Protein AF-A0A3M4A0Q5-F1 (afdb_monomer_lite)

Sequence (66 aa):
MRQGLSEVSLEGGLDACVGRFERSVLEQLYAQYPSSRQLGKRLGVSHTTIANKLRDYQISKEAKTD

Secondary structure (DSSP, 8-state):
----STT----S-HHHHHHHHHHHHHHHHHHH---HHHHHHHHTS-HHHHHHHHHHTT--TT----

InterPro domains:
  IPR009057 Homedomain-like superfamily [SSF46689] (7-60)
  IPR030828 TyrR-like, helix-turn-helix domain [PF18024] (12-60)
  IPR030828 TyrR-like, helix-turn-helix domain [TIGR04381] (14-61)

pLDDT: mean 79.71, std 15.66, range [37.03, 94.44]

Foldseek 3Di:
DPPPPPPQPPPDDPVSSVLSVLLSVLLVVCLVPVALCVVCVVVVHDSVVSVVSCVVSVRDNPPDDD

Organism: NCBI:txid237306

Structure (mmCIF, N/CA/C/O backbone):
data_AF-A0A3M4A0Q5-F1
#
_entry.id   AF-A0A3M4A0Q5-F1
#
loop_
_atom_site.group_PDB
_atom_site.id
_atom_site.type_symbol
_atom_site.label_atom_id
_atom_site.label_alt_id
_atom_site.label_comp_id
_atom_site.label_asym_id
_atom_site.label_entity_id
_atom_site.label_seq_id
_atom_site.pdbx_PDB_ins_code
_atom_site.Cartn_x
_atom_site.Cartn_y
_atom_site.Cartn_z
_atom_site.occupancy
_atom_site.B_iso_or_equiv
_atom_site.auth_seq_id
_atom_site.auth_comp_id
_atom_site.auth_asym_id
_atom_site.auth_atom_id
_atom_site.pdbx_PDB_model_num
ATOM 1 N N . MET A 1 1 ? -9.537 18.842 -0.371 1.00 44.25 1 MET A N 1
ATOM 2 C CA . MET A 1 1 ? -10.078 18.185 -1.581 1.00 44.25 1 MET A CA 1
ATOM 3 C C . MET A 1 1 ? -9.746 16.702 -1.516 1.00 44.25 1 MET A C 1
ATOM 5 O O . MET A 1 1 ? -8.641 16.364 -1.120 1.00 44.25 1 MET A O 1
ATOM 9 N N . ARG A 1 2 ? -10.694 15.807 -1.815 1.00 47.94 2 ARG A N 1
ATOM 10 C CA . ARG A 1 2 ? -10.395 14.374 -1.964 1.00 47.94 2 ARG A CA 1
ATOM 11 C C . ARG A 1 2 ? -9.749 14.199 -3.341 1.00 47.94 2 ARG A C 1
ATOM 13 O O . ARG A 1 2 ? -10.484 14.214 -4.321 1.00 47.94 2 ARG A O 1
ATOM 20 N N . GLN A 1 3 ? -8.421 14.081 -3.422 1.00 49.09 3 GLN A N 1
ATOM 21 C CA . GLN A 1 3 ? -7.755 13.649 -4.657 1.00 49.09 3 GLN A CA 1
ATOM 22 C C . GLN A 1 3 ? -8.113 12.180 -4.900 1.00 49.09 3 GLN A C 1
ATOM 24 O O . GLN A 1 3 ? -7.458 11.256 -4.429 1.00 49.09 3 GLN A O 1
ATOM 29 N N . GLY A 1 4 ? -9.260 11.965 -5.535 1.00 48.53 4 GLY A N 1
ATOM 30 C CA . GLY A 1 4 ? -9.753 10.647 -5.882 1.00 48.53 4 GLY A CA 1
ATOM 31 C C . GLY A 1 4 ? -9.344 10.325 -7.303 1.00 48.53 4 GLY A C 1
ATOM 32 O O . GLY A 1 4 ? -10.020 10.787 -8.204 1.00 48.53 4 GLY A O 1
ATOM 33 N N . LEU A 1 5 ? -8.285 9.525 -7.475 1.00 56.00 5 LEU A N 1
ATOM 34 C CA . LEU A 1 5 ? -7.932 8.729 -8.670 1.00 56.00 5 LEU A CA 1
ATOM 35 C C . LEU A 1 5 ? -7.805 9.450 -10.035 1.00 56.00 5 LEU A C 1
ATOM 37 O O . LEU A 1 5 ? -7.264 8.863 -10.965 1.00 56.00 5 LEU A O 1
ATOM 41 N N . SER A 1 6 ? -8.257 10.693 -10.180 1.00 55.62 6 SER A N 1
ATOM 42 C CA . SER A 1 6 ? -8.359 11.427 -11.444 1.00 55.62 6 SER A CA 1
ATOM 43 C C . SER A 1 6 ? -7.040 12.045 -11.899 1.00 55.62 6 SER A C 1
ATOM 45 O O . SER A 1 6 ? -6.935 12.468 -13.042 1.00 55.62 6 SER A O 1
ATOM 47 N N . GLU A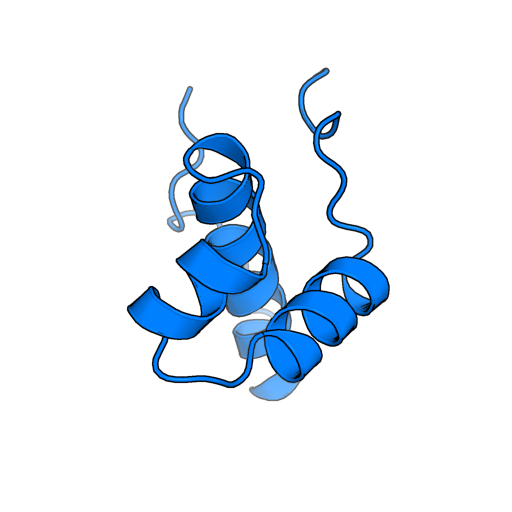 1 7 ? -6.039 12.090 -11.019 1.00 59.47 7 GLU A N 1
ATOM 48 C CA . GLU A 1 7 ? -4.743 12.734 -11.270 1.00 59.47 7 GLU A CA 1
ATOM 49 C C . GLU A 1 7 ? -3.588 11.728 -11.363 1.00 59.47 7 GLU A C 1
ATOM 51 O O . GLU A 1 7 ? -2.416 12.098 -11.336 1.00 59.47 7 GLU A O 1
ATOM 56 N N . VAL A 1 8 ? -3.900 10.430 -11.472 1.00 64.94 8 VAL A N 1
ATOM 57 C CA . VAL A 1 8 ? -2.868 9.410 -11.662 1.00 64.94 8 VAL A CA 1
ATOM 58 C C . VAL A 1 8 ? -2.278 9.596 -13.057 1.00 64.94 8 VAL A C 1
ATOM 60 O O . VAL A 1 8 ? -2.858 9.174 -14.054 1.00 64.94 8 VAL A O 1
ATOM 63 N N . SER A 1 9 ? -1.125 10.263 -13.122 1.00 68.88 9 SER A N 1
ATOM 64 C CA . SER A 1 9 ? -0.349 10.405 -14.351 1.00 68.88 9 SER A CA 1
ATOM 65 C C . SER A 1 9 ? -0.099 9.016 -14.950 1.00 68.88 9 SER A C 1
ATOM 67 O O . SER A 1 9 ? 0.467 8.143 -14.285 1.00 68.88 9 SER A O 1
ATOM 69 N N . LEU A 1 10 ? -0.537 8.826 -16.198 1.00 74.62 10 LEU A N 1
ATOM 70 C CA . LEU A 1 10 ? -0.392 7.589 -16.977 1.00 74.62 10 LEU A CA 1
ATOM 71 C C . LEU A 1 10 ? 0.970 7.504 -17.687 1.00 74.62 10 LEU A C 1
ATOM 73 O O . LEU A 1 10 ? 1.140 6.757 -18.646 1.00 74.62 10 LEU A O 1
ATOM 77 N N . GLU A 1 11 ? 1.938 8.306 -17.248 1.00 73.50 11 GLU A N 1
ATOM 78 C CA . GLU A 1 11 ? 3.271 8.311 -17.834 1.00 73.50 11 GLU A CA 1
ATOM 79 C C . GLU A 1 11 ? 4.107 7.121 -17.356 1.00 73.50 11 GLU A C 1
ATOM 81 O O . GLU A 1 11 ? 4.298 6.912 -16.152 1.00 73.50 11 GLU A O 1
ATOM 86 N N . GLY A 1 12 ? 4.661 6.386 -18.323 1.00 79.56 12 GLY A N 1
ATOM 87 C CA . GLY A 1 12 ? 5.501 5.210 -18.115 1.00 79.56 12 GLY A CA 1
ATOM 88 C C . GLY A 1 12 ? 4.844 3.908 -18.584 1.00 79.56 12 GLY A C 1
ATOM 89 O O . GLY A 1 12 ? 3.807 3.905 -19.241 1.00 79.56 12 GLY A O 1
ATOM 90 N N . GLY A 1 13 ? 5.486 2.779 -18.273 1.00 88.00 13 GLY A N 1
ATOM 91 C CA . GLY A 1 13 ? 4.962 1.449 -18.597 1.00 88.00 13 GLY A CA 1
ATOM 92 C C . GLY A 1 13 ? 3.747 1.055 -17.750 1.00 88.00 13 GLY A C 1
ATOM 93 O O . GLY A 1 13 ? 3.431 1.694 -16.744 1.00 88.00 13 GLY A O 1
ATOM 94 N N . LEU A 1 14 ? 3.096 -0.050 -18.130 1.00 85.56 14 LEU A N 1
ATOM 95 C CA . LEU A 1 14 ? 1.915 -0.584 -17.439 1.00 85.56 14 LEU A CA 1
ATOM 96 C C . LEU A 1 14 ? 2.154 -0.780 -15.934 1.00 85.56 14 LEU A C 1
ATOM 98 O O . LEU A 1 14 ? 1.306 -0.412 -15.129 1.00 85.56 14 LEU A O 1
ATOM 102 N N . ASP A 1 15 ? 3.327 -1.293 -15.562 1.00 85.94 15 ASP A N 1
ATOM 103 C CA . ASP A 1 15 ? 3.720 -1.510 -14.167 1.00 85.94 15 ASP A CA 1
ATOM 104 C C . ASP A 1 15 ? 3.745 -0.205 -13.353 1.00 85.94 15 ASP A C 1
ATOM 106 O O . ASP A 1 15 ? 3.197 -0.136 -12.255 1.00 85.94 15 ASP A O 1
ATOM 110 N N . ALA A 1 16 ? 4.272 0.876 -13.937 1.00 84.75 16 ALA A N 1
ATOM 111 C CA . ALA A 1 16 ? 4.316 2.183 -13.287 1.00 84.75 16 ALA A CA 1
ATOM 112 C C . ALA A 1 16 ? 2.909 2.771 -13.089 1.00 84.75 16 ALA A C 1
ATOM 114 O O . ALA A 1 16 ? 2.611 3.321 -12.026 1.00 84.75 16 ALA A O 1
ATOM 115 N N . CYS A 1 17 ? 2.031 2.629 -14.087 1.00 86.25 17 CYS A N 1
ATOM 116 C CA . CYS A 1 17 ? 0.639 3.069 -13.986 1.00 86.25 17 CYS A CA 1
ATOM 117 C C . CYS A 1 17 ? -0.120 2.282 -12.909 1.00 86.25 17 CYS A C 1
ATOM 119 O O . CYS A 1 17 ? -0.780 2.872 -12.050 1.00 86.25 17 CYS A O 1
ATOM 121 N N . VAL A 1 18 ? 0.011 0.952 -12.926 1.00 87.44 18 VAL A N 1
ATOM 122 C CA . VAL A 1 18 ? -0.636 0.059 -11.958 1.00 87.44 18 VAL A CA 1
ATOM 123 C C . VAL A 1 18 ? -0.113 0.329 -10.550 1.00 87.44 18 VAL A C 1
ATOM 125 O O . VAL A 1 18 ? -0.921 0.490 -9.644 1.00 87.44 18 VAL A O 1
ATOM 128 N N . GLY A 1 19 ? 1.198 0.483 -10.354 1.00 87.12 19 GLY A N 1
ATOM 129 C CA . GLY A 1 19 ? 1.784 0.751 -9.039 1.00 87.12 19 GLY A CA 1
ATOM 130 C C . GLY A 1 19 ? 1.280 2.050 -8.400 1.00 87.12 19 GLY A C 1
ATOM 131 O O . GLY A 1 19 ? 0.961 2.072 -7.211 1.00 87.12 19 GLY A O 1
ATOM 132 N N . ARG A 1 20 ? 1.127 3.129 -9.184 1.00 84.62 20 ARG A N 1
ATOM 133 C CA . ARG A 1 20 ? 0.540 4.393 -8.691 1.00 84.62 20 ARG A CA 1
ATOM 134 C C . ARG A 1 20 ? -0.931 4.227 -8.318 1.00 84.62 20 ARG A C 1
ATOM 136 O O . ARG A 1 20 ? -1.366 4.733 -7.283 1.00 84.62 20 ARG A O 1
ATOM 143 N N . PHE A 1 21 ? -1.689 3.512 -9.147 1.00 85.56 21 PHE A N 1
ATOM 144 C CA . PHE A 1 21 ? -3.095 3.235 -8.877 1.00 85.56 21 PHE A CA 1
ATOM 145 C C . PHE A 1 21 ? -3.267 2.374 -7.618 1.00 85.56 21 PHE A C 1
ATOM 147 O O . PHE A 1 21 ? -4.034 2.738 -6.727 1.00 85.56 21 PHE A O 1
ATOM 154 N N . GLU A 1 22 ? -2.511 1.280 -7.499 1.00 88.81 22 GLU A N 1
ATOM 155 C CA . GLU A 1 22 ? -2.513 0.406 -6.324 1.00 88.81 22 GLU A CA 1
ATOM 156 C C . GLU A 1 22 ? -2.170 1.182 -5.052 1.00 88.81 22 GLU A C 1
ATOM 158 O O . GLU A 1 22 ? -2.881 1.050 -4.053 1.00 88.81 22 GLU A O 1
ATOM 163 N N . ARG A 1 23 ? -1.144 2.042 -5.097 1.00 88.12 23 ARG A N 1
ATOM 164 C CA . ARG A 1 23 ? -0.785 2.919 -3.980 1.00 88.12 23 ARG A CA 1
ATOM 165 C C . ARG A 1 23 ? -1.947 3.822 -3.569 1.00 88.12 23 ARG A C 1
ATOM 167 O O . ARG A 1 23 ? -2.328 3.814 -2.402 1.00 88.12 23 ARG A O 1
ATOM 174 N N . SER A 1 24 ? -2.543 4.552 -4.514 1.00 85.81 24 SER A N 1
ATOM 175 C CA . SER A 1 24 ? -3.642 5.482 -4.217 1.00 85.81 24 SER A CA 1
ATOM 176 C C . SER A 1 24 ? -4.874 4.765 -3.649 1.00 85.81 24 SER A C 1
ATOM 178 O O . SER A 1 24 ? -5.506 5.242 -2.702 1.00 85.81 24 SER A O 1
ATOM 180 N N . VAL A 1 25 ? -5.206 3.586 -4.185 1.00 87.94 25 VAL A N 1
ATOM 181 C CA . VAL A 1 25 ? -6.300 2.749 -3.672 1.00 87.94 25 VAL A CA 1
ATOM 182 C C . VAL A 1 25 ? -6.009 2.294 -2.244 1.00 87.94 25 VAL A C 1
ATOM 184 O O . VAL A 1 25 ? -6.878 2.395 -1.373 1.00 87.94 25 VAL A O 1
ATOM 187 N N . LEU A 1 26 ? -4.791 1.818 -1.982 1.00 88.31 26 LEU A N 1
ATOM 188 C CA . LEU A 1 26 ? -4.386 1.367 -0.655 1.00 88.31 26 LEU A CA 1
ATOM 189 C C . LEU A 1 26 ? -4.367 2.512 0.359 1.00 88.31 26 LEU A C 1
ATOM 191 O O . LEU A 1 26 ? -4.875 2.320 1.459 1.00 88.31 26 LEU A O 1
ATOM 195 N N . GLU A 1 27 ? -3.875 3.699 0.002 1.00 87.69 27 GLU A N 1
ATOM 196 C CA . GLU A 1 27 ? -3.898 4.895 0.859 1.00 87.69 27 GLU A CA 1
ATOM 197 C C . GLU A 1 27 ? -5.333 5.273 1.259 1.00 87.69 27 GLU A C 1
ATOM 199 O O . GLU A 1 27 ? -5.643 5.423 2.445 1.00 87.69 27 GLU A O 1
ATOM 204 N N . GLN A 1 28 ? -6.247 5.354 0.287 1.00 84.94 28 GLN A N 1
ATOM 205 C CA . GLN A 1 28 ? -7.647 5.705 0.543 1.00 84.94 28 GLN A CA 1
ATOM 206 C C . GLN A 1 28 ? -8.378 4.661 1.390 1.00 84.94 28 GLN A C 1
ATOM 208 O O . GLN A 1 28 ? -9.180 5.004 2.268 1.00 84.94 28 GLN A O 1
ATOM 213 N N . LEU A 1 29 ? -8.134 3.378 1.122 1.00 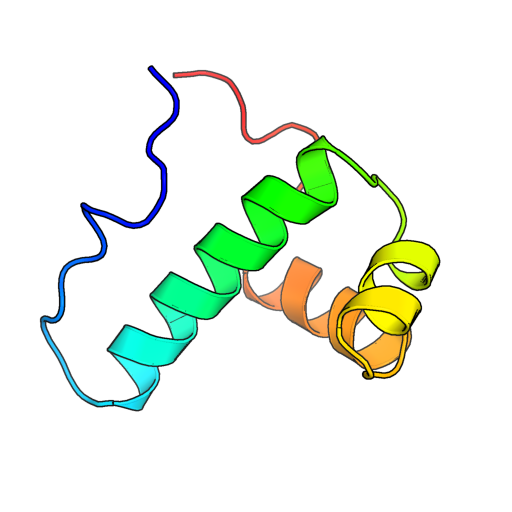87.19 29 LEU A N 1
ATOM 214 C CA . LEU A 1 29 ? -8.754 2.304 1.882 1.00 87.19 29 LEU A CA 1
ATOM 215 C C . LEU A 1 29 ? -8.147 2.187 3.282 1.00 87.19 29 LEU A C 1
ATOM 217 O O . LEU A 1 29 ? -8.896 1.963 4.228 1.00 87.19 29 LEU A O 1
ATOM 221 N N . TYR A 1 30 ? -6.839 2.382 3.446 1.00 87.56 30 TYR A N 1
ATOM 222 C CA . TYR A 1 30 ? -6.174 2.318 4.748 1.00 87.56 30 TYR A CA 1
ATOM 223 C C . TYR A 1 30 ? -6.581 3.473 5.668 1.00 87.56 30 TYR A C 1
ATOM 225 O O . TYR A 1 30 ? -6.767 3.264 6.867 1.00 87.56 30 TYR A O 1
ATOM 233 N N . ALA A 1 31 ? -6.831 4.663 5.109 1.00 85.50 31 ALA A N 1
ATOM 234 C CA . ALA A 1 31 ? -7.383 5.793 5.856 1.00 85.50 31 ALA A CA 1
ATOM 235 C C . ALA A 1 31 ? -8.774 5.495 6.454 1.00 85.50 31 ALA A C 1
ATOM 237 O O . ALA A 1 31 ? -9.099 5.978 7.537 1.00 85.50 31 ALA A O 1
ATOM 238 N N . GLN A 1 32 ? -9.597 4.698 5.763 1.00 84.75 32 GLN A N 1
ATOM 239 C CA . GLN A 1 32 ? -10.931 4.300 6.236 1.00 84.75 32 GLN A CA 1
ATOM 240 C C . GLN A 1 32 ? -10.913 3.010 7.070 1.00 84.75 32 GLN A C 1
ATOM 242 O O . GLN A 1 32 ? -11.743 2.836 7.960 1.00 84.75 32 GLN A O 1
ATOM 247 N N . TYR A 1 33 ? -9.968 2.111 6.795 1.00 86.31 33 TYR A N 1
ATOM 248 C CA . TYR A 1 33 ? -9.839 0.793 7.410 1.00 86.31 33 TYR A CA 1
ATOM 249 C C . TYR A 1 33 ? -8.368 0.552 7.769 1.00 86.31 33 TYR A C 1
ATOM 251 O O . TYR A 1 33 ? -7.642 -0.066 6.984 1.00 86.31 33 TYR A O 1
ATOM 259 N N . PRO A 1 34 ? -7.906 1.002 8.954 1.00 84.38 34 PRO A N 1
ATOM 260 C CA . PRO A 1 34 ? -6.505 0.908 9.369 1.00 84.38 34 PRO A CA 1
ATOM 261 C C . PRO A 1 34 ? -6.136 -0.522 9.811 1.00 84.38 34 PRO A C 1
ATOM 263 O O . PRO A 1 34 ? -5.604 -0.751 10.894 1.00 84.38 34 PRO A O 1
ATOM 266 N N . SER A 1 35 ? -6.484 -1.523 9.001 1.00 89.12 35 SER A N 1
ATOM 267 C CA . SER A 1 35 ? -6.236 -2.936 9.260 1.00 89.12 35 SER A CA 1
ATOM 268 C C . SER A 1 35 ? -6.000 -3.683 7.952 1.00 89.12 35 SER A C 1
ATOM 270 O O . SER A 1 35 ? -6.907 -3.843 7.130 1.00 89.12 35 SER A O 1
ATOM 272 N N . SER A 1 36 ? -4.792 -4.228 7.799 1.00 88.44 36 SER A N 1
ATOM 273 C CA . SER A 1 36 ? -4.402 -5.077 6.664 1.00 88.44 36 SER A CA 1
ATOM 274 C C . SER A 1 36 ? -5.324 -6.290 6.486 1.00 88.44 36 SER A C 1
ATOM 276 O O . SER A 1 36 ? -5.581 -6.718 5.362 1.00 88.44 36 SER A O 1
ATOM 278 N N . ARG A 1 37 ? -5.898 -6.811 7.579 1.00 91.12 37 ARG A N 1
ATOM 279 C CA . ARG A 1 37 ? -6.904 -7.885 7.545 1.00 91.12 37 ARG A CA 1
ATOM 280 C C . ARG A 1 37 ? -8.218 -7.449 6.896 1.00 91.12 37 ARG A C 1
ATOM 282 O O . ARG A 1 37 ? -8.776 -8.207 6.106 1.00 91.12 37 ARG A O 1
ATOM 289 N N . GLN A 1 38 ? -8.716 -6.257 7.225 1.00 89.88 38 GLN A N 1
ATOM 290 C CA . GLN A 1 38 ? -9.965 -5.736 6.653 1.00 89.88 38 GLN A CA 1
ATOM 291 C C . GLN A 1 38 ? -9.795 -5.406 5.168 1.00 89.88 38 GLN A C 1
ATOM 293 O O . GLN A 1 38 ? -10.647 -5.761 4.353 1.00 89.88 38 GLN A O 1
ATOM 298 N N . LEU A 1 39 ? -8.659 -4.799 4.821 1.00 91.06 39 LEU A N 1
ATOM 299 C CA . LEU A 1 39 ? -8.246 -4.542 3.444 1.00 91.06 39 LEU A CA 1
ATOM 300 C C . LEU A 1 39 ? -8.145 -5.828 2.623 1.00 91.06 39 LEU A C 1
ATOM 302 O O . LEU A 1 39 ? -8.752 -5.910 1.563 1.00 91.06 39 LEU A O 1
ATOM 306 N N . GLY A 1 40 ? -7.445 -6.850 3.127 1.00 92.25 40 GLY A N 1
ATOM 307 C CA . GLY A 1 40 ? -7.275 -8.118 2.413 1.00 92.25 40 GLY A CA 1
ATOM 308 C C . GLY A 1 40 ? -8.610 -8.802 2.121 1.00 92.25 40 GLY A C 1
ATOM 309 O O . GLY A 1 40 ? -8.884 -9.168 0.981 1.00 92.25 40 GLY A O 1
ATOM 310 N N . LYS A 1 41 ? -9.504 -8.867 3.118 1.00 92.12 41 LYS A N 1
ATOM 311 C CA . LYS A 1 41 ? -10.849 -9.436 2.935 1.00 92.12 41 LYS A CA 1
ATOM 312 C C . LYS A 1 41 ? -11.660 -8.693 1.868 1.00 92.12 41 LYS A C 1
ATOM 314 O O . LYS A 1 41 ? -12.422 -9.325 1.147 1.00 92.12 41 LYS A O 1
ATOM 319 N N . ARG A 1 42 ? -11.512 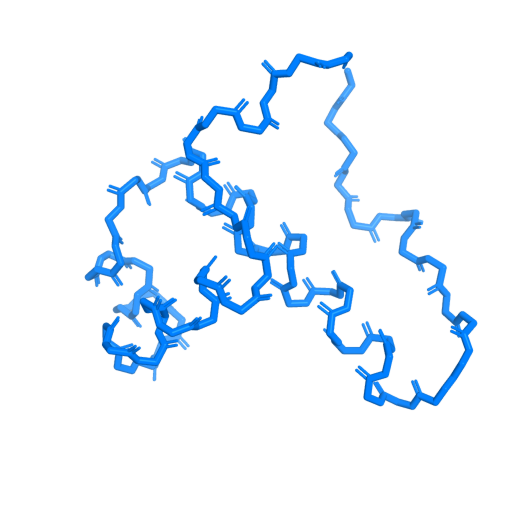-7.369 1.771 1.00 88.88 42 ARG A N 1
ATOM 320 C CA . ARG A 1 42 ? -12.210 -6.550 0.768 1.00 88.88 42 ARG A CA 1
ATOM 321 C C . ARG A 1 42 ? -11.617 -6.665 -0.624 1.00 88.88 42 ARG A C 1
ATOM 323 O O . ARG A 1 42 ? -12.363 -6.732 -1.588 1.00 88.88 42 ARG A O 1
ATOM 330 N N . LEU A 1 43 ? -10.294 -6.665 -0.711 1.00 89.56 43 LEU A N 1
ATOM 331 C CA . LEU A 1 43 ? -9.564 -6.726 -1.971 1.00 89.56 43 LEU A CA 1
ATOM 332 C C . LEU A 1 43 ? -9.446 -8.161 -2.510 1.00 89.56 43 LEU A C 1
ATOM 334 O O . LEU A 1 43 ? -8.902 -8.357 -3.588 1.00 89.56 43 LEU A O 1
ATOM 338 N N . GLY A 1 44 ? -9.944 -9.164 -1.778 1.00 91.81 44 GLY A N 1
ATOM 339 C CA . GLY A 1 44 ? -9.876 -10.570 -2.183 1.00 91.81 44 GLY A CA 1
ATOM 340 C C . GLY A 1 44 ? -8.459 -11.146 -2.144 1.00 91.81 44 GLY A C 1
ATOM 341 O O . GLY A 1 44 ? -8.184 -12.148 -2.795 1.00 91.81 44 GLY A O 1
ATOM 342 N N . VAL A 1 45 ? -7.553 -10.523 -1.387 1.00 92.31 45 VAL A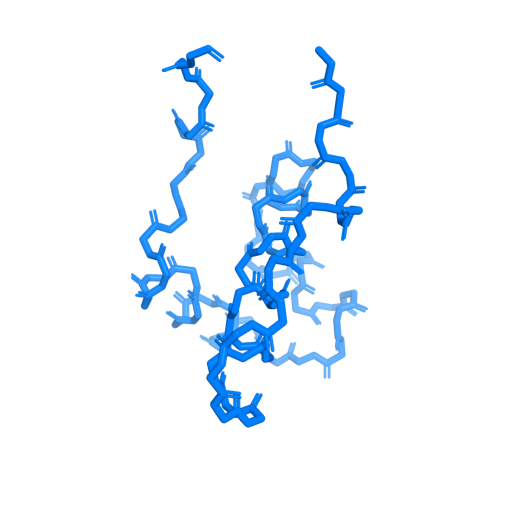 N 1
ATOM 343 C CA . VAL A 1 45 ? -6.146 -10.929 -1.281 1.00 92.31 45 VAL A CA 1
ATOM 344 C C . VAL A 1 45 ? -5.765 -11.220 0.167 1.00 92.31 45 VAL A C 1
ATOM 346 O O . VAL A 1 45 ? -6.443 -10.827 1.119 1.00 92.31 45 VAL A O 1
ATOM 349 N N . SER A 1 46 ? -4.646 -11.915 0.362 1.00 93.69 46 SER A N 1
ATOM 350 C CA . SER A 1 46 ? -4.187 -12.234 1.711 1.00 93.69 46 SER A CA 1
ATOM 351 C C . SER A 1 46 ? -3.807 -10.965 2.489 1.00 93.69 46 SER A C 1
ATOM 353 O O . SER A 1 46 ? -3.286 -9.992 1.937 1.00 93.69 46 SER A O 1
ATOM 355 N N . HIS A 1 47 ? -4.031 -10.980 3.804 1.00 89.69 47 HIS A N 1
ATOM 356 C CA . HIS A 1 47 ? -3.617 -9.880 4.678 1.00 89.69 47 HIS A CA 1
ATOM 357 C C . HIS A 1 47 ? -2.095 -9.661 4.643 1.00 89.69 47 HIS A C 1
ATOM 359 O O . HIS A 1 47 ? -1.648 -8.525 4.778 1.00 89.69 47 HIS A O 1
ATOM 365 N N . THR A 1 48 ? -1.311 -10.721 4.416 1.00 94.44 48 THR A N 1
ATOM 366 C CA . THR A 1 48 ? 0.141 -10.649 4.213 1.00 94.44 48 THR A CA 1
ATOM 367 C C . THR A 1 48 ? 0.485 -9.897 2.931 1.00 94.44 48 THR A C 1
ATOM 369 O O . THR A 1 48 ? 1.344 -9.025 2.958 1.00 94.44 48 THR A O 1
ATOM 372 N N . THR A 1 49 ? -0.232 -10.156 1.831 1.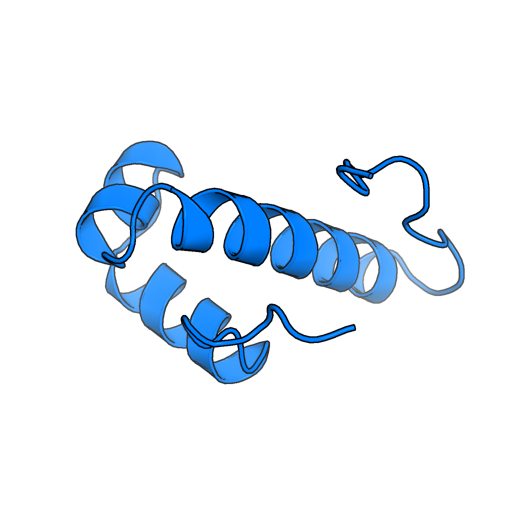00 93.31 49 THR A N 1
ATOM 373 C CA . THR A 1 49 ? -0.066 -9.426 0.562 1.00 93.31 49 THR A CA 1
ATOM 374 C C . THR A 1 49 ? -0.318 -7.934 0.754 1.00 93.31 49 THR A C 1
ATOM 376 O O . THR A 1 49 ? 0.490 -7.119 0.320 1.00 93.31 49 THR A O 1
ATOM 379 N N . ILE A 1 50 ? -1.396 -7.565 1.455 1.00 92.81 50 ILE A N 1
ATOM 380 C CA . ILE A 1 50 ? -1.662 -6.158 1.782 1.00 92.81 50 ILE A CA 1
ATOM 381 C C . ILE A 1 50 ? -0.582 -5.585 2.694 1.00 92.81 50 ILE A C 1
ATOM 383 O O . ILE A 1 50 ? -0.131 -4.471 2.469 1.00 92.81 50 ILE A O 1
ATOM 387 N N . ALA A 1 51 ? -0.153 -6.325 3.717 1.00 91.31 51 ALA A N 1
ATOM 388 C CA . ALA A 1 51 ? 0.870 -5.852 4.641 1.00 91.31 51 ALA A CA 1
ATOM 389 C C . ALA A 1 51 ? 2.216 -5.602 3.945 1.00 91.31 51 ALA A C 1
ATOM 391 O O . ALA A 1 51 ? 2.924 -4.682 4.344 1.00 91.31 51 ALA A O 1
ATOM 392 N N . ASN A 1 52 ? 2.553 -6.398 2.928 1.00 93.00 52 ASN A N 1
ATOM 393 C CA . ASN A 1 52 ? 3.732 -6.182 2.097 1.00 93.00 52 ASN A CA 1
ATOM 394 C C . ASN A 1 52 ? 3.536 -4.958 1.199 1.00 93.00 52 ASN A C 1
ATOM 396 O O . ASN A 1 52 ? 4.314 -4.023 1.312 1.00 93.00 52 ASN A O 1
ATOM 400 N N . LYS A 1 53 ? 2.430 -4.874 0.445 1.00 91.00 53 LYS A N 1
ATOM 401 C CA . LYS A 1 53 ? 2.143 -3.709 -0.413 1.00 91.00 53 LYS A CA 1
ATOM 402 C C . LYS A 1 53 ? 2.122 -2.386 0.364 1.00 91.00 53 LYS A C 1
ATOM 404 O O . LYS A 1 53 ? 2.666 -1.395 -0.102 1.00 91.00 53 LYS A O 1
ATOM 409 N N . LEU A 1 54 ? 1.545 -2.354 1.569 1.00 90.25 54 LEU A N 1
ATOM 410 C CA . LEU A 1 54 ? 1.572 -1.159 2.425 1.00 90.25 54 LEU A CA 1
ATOM 411 C C . LEU A 1 54 ? 3.005 -0.754 2.810 1.00 90.25 54 LEU A C 1
ATOM 413 O O . LEU A 1 54 ? 3.292 0.437 2.868 1.00 90.25 54 LEU A O 1
ATOM 417 N N . ARG A 1 55 ? 3.905 -1.718 3.052 1.00 89.31 55 ARG A N 1
ATOM 418 C CA . ARG A 1 55 ? 5.324 -1.439 3.327 1.00 89.31 55 ARG A CA 1
ATOM 419 C C . ARG A 1 55 ? 6.068 -0.989 2.075 1.00 89.31 55 ARG A C 1
ATOM 421 O O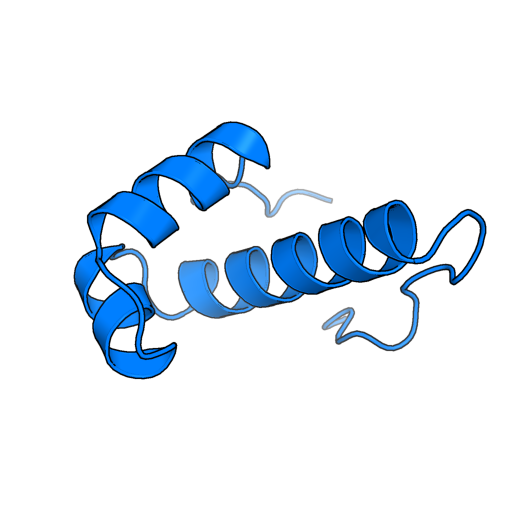 . ARG A 1 55 ? 6.785 0.002 2.148 1.00 89.31 55 ARG A O 1
ATOM 428 N N . ASP A 1 56 ? 5.860 -1.675 0.954 1.00 89.81 56 ASP A N 1
ATOM 429 C CA . ASP A 1 56 ? 6.524 -1.396 -0.324 1.00 89.81 56 ASP A CA 1
ATOM 430 C C . ASP A 1 56 ? 6.191 0.015 -0.823 1.00 89.81 56 ASP A C 1
ATOM 432 O O . ASP A 1 56 ? 7.067 0.753 -1.265 1.00 89.81 56 ASP A O 1
ATOM 436 N N . TYR A 1 57 ? 4.931 0.431 -0.672 1.00 88.25 57 TYR A N 1
ATOM 437 C CA . TYR A 1 57 ? 4.483 1.781 -1.013 1.00 88.25 57 TYR A CA 1
ATOM 438 C C . TYR A 1 57 ? 4.662 2.805 0.116 1.00 88.25 57 TYR A C 1
ATOM 440 O O . TYR A 1 57 ? 4.286 3.963 -0.061 1.00 88.25 57 TYR A O 1
ATOM 448 N N . GLN A 1 58 ? 5.220 2.398 1.263 1.00 85.94 58 GLN A N 1
ATOM 449 C CA . GLN A 1 58 ? 5.428 3.240 2.449 1.00 85.94 58 GLN A CA 1
ATOM 450 C C . GLN A 1 58 ? 4.146 3.957 2.921 1.00 85.94 58 GLN A C 1
ATOM 452 O O . GLN A 1 58 ? 4.166 5.110 3.353 1.00 85.94 58 GLN A O 1
ATOM 457 N N . ILE A 1 59 ? 3.010 3.261 2.841 1.00 83.12 59 ILE A N 1
ATOM 458 C CA . ILE A 1 59 ? 1.689 3.780 3.196 1.00 83.12 59 ILE A CA 1
ATOM 459 C C . ILE A 1 59 ? 1.493 3.637 4.706 1.00 83.12 59 ILE A C 1
ATOM 461 O O . ILE A 1 59 ? 1.178 2.561 5.222 1.00 83.12 59 ILE A O 1
ATOM 465 N N . SER A 1 60 ? 1.658 4.752 5.413 1.00 73.94 60 SER A N 1
ATOM 466 C CA . SER A 1 60 ? 1.463 4.863 6.861 1.00 73.94 60 SER A CA 1
ATOM 467 C C . SER A 1 60 ? 0.178 5.621 7.191 1.00 73.94 60 SER A C 1
ATOM 469 O O . SER A 1 60 ? -0.319 6.422 6.401 1.00 73.94 60 SER A O 1
ATOM 471 N N . LYS A 1 61 ? -0.367 5.396 8.394 1.00 64.69 61 LYS A N 1
ATOM 472 C CA . LYS A 1 61 ? -1.639 6.000 8.845 1.00 64.69 61 LYS A CA 1
ATOM 473 C C . LYS A 1 61 ? -1.560 7.538 8.919 1.00 64.69 61 LYS A C 1
ATOM 475 O O . LYS A 1 61 ? -2.588 8.202 8.958 1.00 64.69 61 LYS A O 1
ATOM 480 N N . GLU A 1 62 ? -0.344 8.078 8.904 1.00 56.94 62 GLU A N 1
ATOM 481 C CA . GLU A 1 62 ? -0.003 9.498 9.022 1.00 56.94 62 GLU A CA 1
ATOM 482 C C . GLU A 1 62 ? 0.182 10.226 7.679 1.00 56.94 62 GLU A C 1
ATOM 484 O O . GLU A 1 62 ? 0.560 11.390 7.682 1.00 56.94 62 GLU A O 1
ATOM 489 N N . ALA A 1 63 ? -0.122 9.610 6.529 1.00 53.91 63 ALA A N 1
ATOM 490 C CA . ALA A 1 63 ? -0.004 10.256 5.211 1.00 53.91 63 ALA A CA 1
ATOM 491 C C . ALA A 1 63 ? -1.083 11.338 4.929 1.00 53.91 63 ALA A C 1
ATOM 493 O O . ALA A 1 63 ? -1.627 11.429 3.831 1.00 53.91 63 ALA A O 1
ATOM 494 N N . LYS A 1 64 ? -1.420 12.160 5.928 1.00 47.12 64 LYS A N 1
ATOM 495 C CA . LYS A 1 64 ? -2.164 13.413 5.783 1.00 47.12 64 LYS A CA 1
ATOM 496 C C . LYS A 1 64 ? -1.485 14.505 6.602 1.00 47.12 64 LYS A C 1
ATOM 498 O O . LYS A 1 64 ? -1.875 14.719 7.743 1.00 47.12 64 LYS A O 1
ATOM 503 N N . THR A 1 65 ? -0.536 15.187 5.973 1.00 37.03 65 THR A N 1
ATOM 504 C CA . THR A 1 65 ? -0.283 16.623 6.152 1.00 37.03 65 THR A CA 1
ATOM 505 C C . THR A 1 65 ? 0.366 17.120 4.860 1.00 37.03 65 THR A C 1
ATOM 507 O O . THR A 1 65 ? 1.581 17.032 4.721 1.00 37.03 65 THR A O 1
ATOM 510 N N . ASP A 1 66 ? -0.461 17.543 3.904 1.00 39.50 66 ASP A N 1
ATOM 511 C CA . ASP A 1 66 ? -0.240 18.732 3.065 1.00 39.50 66 ASP A CA 1
ATOM 512 C C . ASP A 1 66 ? -1.621 19.263 2.636 1.00 39.50 66 ASP A C 1
ATOM 514 O O . ASP A 1 66 ? -2.455 18.446 2.167 1.00 39.50 66 ASP A O 1
#

Radius of gyration: 12.07 Å; chains: 1; bounding box: 19×31×28 Å